Protein AF-A0A175VXG8-F1 (afdb_monomer_lite)

Foldseek 3Di:
DPQDWDWDWDADPVRAIAIETEQDGPVVDDCVVLVNDPFKDKDAPPWDWADDPDPPDRHTYTYQYPPNVVSIHIGHGHPVVVVVVVVCVVVPPPDDDDDDDPVPPPPPDDPDDD

Organism: NCBI:txid100816

Structure (mmCIF, N/CA/C/O backbone):
data_AF-A0A175VXG8-F1
#
_entry.id   AF-A0A175VXG8-F1
#
loop_
_atom_site.group_PDB
_atom_site.id
_atom_site.type_symbol
_atom_site.label_atom_id
_atom_site.label_alt_id
_atom_site.label_comp_id
_atom_site.label_asym_id
_atom_site.label_entity_id
_atom_site.label_seq_id
_atom_site.pdbx_PDB_ins_code
_atom_site.Cartn_x
_atom_site.Cartn_y
_atom_site.Cartn_z
_atom_site.occupancy
_atom_site.B_iso_or_equiv
_atom_site.auth_seq_id
_atom_site.auth_comp_id
_atom_site.auth_asym_id
_atom_site.auth_atom_id
_atom_site.pdbx_PDB_model_num
ATOM 1 N N . MET A 1 1 ? 21.759 1.498 -14.084 1.00 45.41 1 MET A N 1
ATOM 2 C CA . MET A 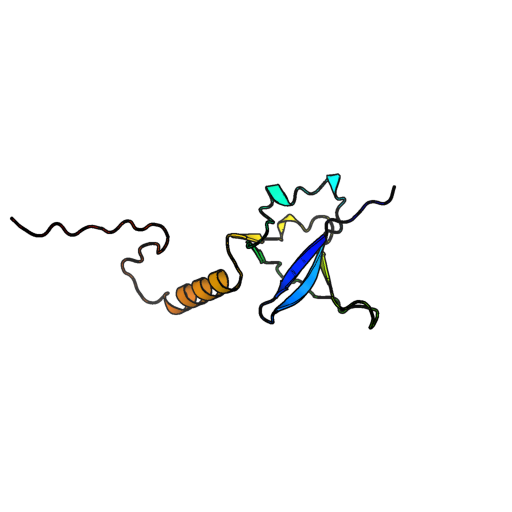1 1 ? 21.173 2.267 -12.966 1.00 45.41 1 MET A CA 1
ATOM 3 C C . MET A 1 1 ? 20.010 1.463 -12.407 1.00 45.41 1 MET A C 1
ATOM 5 O O . MET A 1 1 ? 19.095 1.154 -13.159 1.00 45.41 1 MET A O 1
ATOM 9 N N . THR A 1 2 ? 20.077 1.033 -11.148 1.00 45.28 2 THR A N 1
ATOM 10 C CA . THR A 1 2 ? 18.989 0.315 -10.465 1.00 45.28 2 THR A CA 1
ATOM 11 C C . THR A 1 2 ? 17.929 1.330 -10.054 1.00 45.28 2 THR A C 1
ATOM 13 O O . THR A 1 2 ? 18.031 1.964 -9.011 1.00 45.28 2 THR A O 1
ATOM 16 N N . LEU A 1 3 ? 16.940 1.532 -10.923 1.00 57.81 3 LEU A N 1
ATOM 17 C CA . LEU A 1 3 ? 15.799 2.396 -10.647 1.00 57.81 3 LEU A CA 1
ATOM 18 C C . LEU A 1 3 ? 14.942 1.722 -9.566 1.00 57.81 3 LEU A C 1
ATOM 20 O O . LEU A 1 3 ? 14.259 0.730 -9.834 1.00 57.81 3 LEU A O 1
ATOM 24 N N . THR A 1 4 ? 15.018 2.206 -8.329 1.00 76.62 4 THR A N 1
ATOM 25 C CA . THR A 1 4 ? 14.146 1.733 -7.255 1.00 76.62 4 THR A CA 1
ATOM 26 C C . THR A 1 4 ? 12.734 2.252 -7.507 1.00 76.62 4 THR A C 1
ATOM 28 O O . THR A 1 4 ? 12.519 3.415 -7.843 1.00 76.62 4 THR A O 1
ATOM 31 N N . LYS A 1 5 ? 11.749 1.363 -7.398 1.00 85.94 5 LYS A N 1
ATOM 32 C CA . LYS A 1 5 ? 10.335 1.726 -7.504 1.00 85.94 5 LYS A CA 1
ATOM 33 C C . LYS A 1 5 ? 9.852 2.232 -6.144 1.00 85.94 5 LYS A C 1
ATOM 35 O O . LYS A 1 5 ? 10.085 1.531 -5.152 1.00 85.94 5 LYS A O 1
ATOM 40 N N . PRO A 1 6 ? 9.177 3.392 -6.058 1.00 90.25 6 PRO A N 1
ATOM 41 C CA . PRO A 1 6 ? 8.571 3.852 -4.816 1.00 90.25 6 PRO A CA 1
ATOM 42 C C . PRO A 1 6 ? 7.654 2.779 -4.239 1.00 90.25 6 PRO A C 1
ATOM 44 O O . PRO A 1 6 ? 6.777 2.261 -4.933 1.00 90.25 6 PRO A O 1
ATOM 47 N N . THR A 1 7 ? 7.880 2.429 -2.975 1.00 91.50 7 THR A N 1
ATOM 48 C CA . THR A 1 7 ? 7.136 1.370 -2.292 1.00 91.50 7 THR A CA 1
ATOM 49 C C . THR A 1 7 ? 6.716 1.841 -0.906 1.00 91.50 7 THR A C 1
ATOM 51 O O . THR A 1 7 ? 7.546 2.300 -0.124 1.00 91.50 7 THR A O 1
ATOM 54 N N . LEU A 1 8 ? 5.429 1.705 -0.596 1.00 93.12 8 LEU A N 1
ATOM 55 C CA . LEU A 1 8 ? 4.861 1.945 0.728 1.00 93.12 8 LEU A CA 1
ATOM 56 C C . LEU A 1 8 ? 4.416 0.619 1.340 1.00 93.12 8 LEU A C 1
ATOM 58 O O . LEU A 1 8 ? 3.943 -0.263 0.631 1.00 93.12 8 LEU A O 1
ATOM 62 N N . ILE A 1 9 ? 4.530 0.485 2.658 1.00 93.62 9 ILE A N 1
ATOM 63 C CA . ILE A 1 9 ? 3.928 -0.635 3.384 1.00 93.62 9 ILE A CA 1
ATOM 64 C C . ILE A 1 9 ? 2.597 -0.162 3.955 1.00 93.62 9 ILE A C 1
ATOM 66 O O . ILE A 1 9 ? 2.548 0.797 4.727 1.00 93.62 9 ILE A O 1
ATOM 70 N N . CYS A 1 10 ? 1.523 -0.830 3.554 1.00 94.62 10 CYS A N 1
ATOM 71 C CA . CYS A 1 10 ? 0.154 -0.526 3.944 1.00 94.62 10 CYS A CA 1
ATOM 72 C C . CYS A 1 10 ? -0.438 -1.684 4.752 1.00 94.62 10 CYS A C 1
ATOM 74 O O . CYS A 1 10 ? 0.020 -2.823 4.651 1.00 94.62 10 CYS A O 1
ATOM 76 N N . SER A 1 11 ? -1.479 -1.392 5.526 1.00 94.31 11 SER A N 1
ATOM 77 C CA . SER A 1 11 ? -2.319 -2.388 6.192 1.00 94.31 11 SER A CA 1
ATOM 78 C C . SER A 1 11 ? -3.777 -2.198 5.784 1.00 94.31 11 SER A C 1
ATOM 80 O O . SER A 1 11 ? -4.242 -1.061 5.684 1.00 94.31 11 SER A O 1
ATOM 82 N N . ASP A 1 12 ? -4.490 -3.295 5.546 1.00 93.38 12 ASP A N 1
ATOM 83 C CA . ASP A 1 12 ? -5.928 -3.273 5.262 1.00 93.38 12 ASP A CA 1
ATOM 84 C C . ASP A 1 12 ? -6.786 -3.326 6.543 1.00 93.38 12 ASP A C 1
ATOM 86 O O . ASP A 1 12 ? -6.276 -3.323 7.666 1.00 93.38 12 ASP A O 1
ATOM 90 N N . ALA A 1 13 ? -8.112 -3.366 6.376 1.00 92.00 13 ALA A N 1
ATOM 91 C CA . ALA A 1 13 ? -9.069 -3.446 7.483 1.00 92.00 13 ALA A CA 1
ATOM 92 C C . ALA A 1 13 ? -8.956 -4.747 8.300 1.00 92.00 13 ALA A C 1
ATOM 94 O O . ALA A 1 13 ? -9.426 -4.799 9.432 1.00 92.00 13 ALA A O 1
ATOM 95 N N . SER A 1 14 ? -8.326 -5.789 7.751 1.00 91.44 14 SER A N 1
ATOM 96 C CA . SER A 1 14 ? -8.057 -7.061 8.428 1.00 91.44 14 SER A CA 1
ATOM 97 C C . SER A 1 14 ? -6.663 -7.095 9.066 1.00 91.44 14 SER A C 1
ATOM 99 O O . SER A 1 14 ? -6.177 -8.167 9.423 1.00 91.44 14 SER A O 1
ATOM 101 N N . SER A 1 15 ? -6.004 -5.934 9.189 1.00 90.31 15 SER A N 1
ATOM 102 C CA . SER A 1 15 ? -4.634 -5.787 9.698 1.00 90.31 15 SER A CA 1
ATOM 103 C C . SER A 1 15 ? -3.577 -6.557 8.895 1.00 90.31 15 SER A C 1
ATOM 105 O O . SER A 1 15 ? -2.453 -6.743 9.366 1.00 90.31 15 SER A O 1
ATOM 107 N N . GLN A 1 16 ? -3.887 -6.985 7.667 1.00 90.75 16 GLN A N 1
ATOM 108 C CA . GLN A 1 16 ? -2.901 -7.645 6.824 1.00 90.75 16 GLN A CA 1
ATOM 109 C C . GLN A 1 16 ? -2.021 -6.612 6.135 1.00 90.75 16 GLN A C 1
ATOM 111 O O . GLN A 1 16 ? -2.504 -5.644 5.545 1.00 90.75 16 GLN A O 1
ATOM 116 N N . THR A 1 17 ? -0.711 -6.846 6.177 1.00 93.25 17 THR A N 1
ATOM 117 C CA . THR A 1 17 ? 0.272 -5.952 5.563 1.00 93.25 17 THR A CA 1
ATOM 118 C C . THR A 1 17 ? 0.524 -6.305 4.100 1.00 93.25 17 THR A C 1
ATOM 120 O O . THR A 1 17 ? 0.548 -7.476 3.708 1.00 93.25 17 THR A O 1
ATOM 123 N N . PHE A 1 18 ? 0.707 -5.284 3.271 1.00 93.81 18 PHE A N 1
ATOM 124 C CA . PHE A 1 18 ? 1.021 -5.434 1.854 1.00 93.81 18 PHE A CA 1
ATOM 125 C C . PHE A 1 18 ? 1.851 -4.260 1.344 1.00 93.81 18 PHE A C 1
ATOM 127 O O . PHE A 1 18 ? 1.806 -3.160 1.897 1.00 93.81 18 PHE A O 1
ATOM 134 N N . ALA A 1 19 ? 2.601 -4.499 0.273 1.00 94.25 19 ALA A N 1
ATOM 135 C CA . ALA A 1 19 ? 3.360 -3.454 -0.395 1.00 94.25 19 ALA A CA 1
ATOM 136 C C . ALA A 1 19 ? 2.490 -2.738 -1.435 1.00 94.25 19 ALA A C 1
ATOM 138 O O . ALA A 1 19 ? 1.883 -3.379 -2.288 1.00 94.25 19 ALA A O 1
ATOM 139 N N . LEU A 1 20 ? 2.453 -1.413 -1.404 1.00 95.06 20 LEU A N 1
ATOM 140 C CA . LEU A 1 20 ? 1.940 -0.579 -2.482 1.00 95.06 20 LEU A CA 1
ATOM 141 C C . LEU A 1 20 ? 3.127 -0.102 -3.319 1.00 95.06 20 LEU A C 1
ATOM 143 O O . LEU A 1 20 ? 3.935 0.692 -2.844 1.00 95.06 20 LEU A O 1
ATOM 147 N N . VAL A 1 21 ? 3.239 -0.606 -4.544 1.00 94.00 21 VAL A N 1
ATOM 148 C CA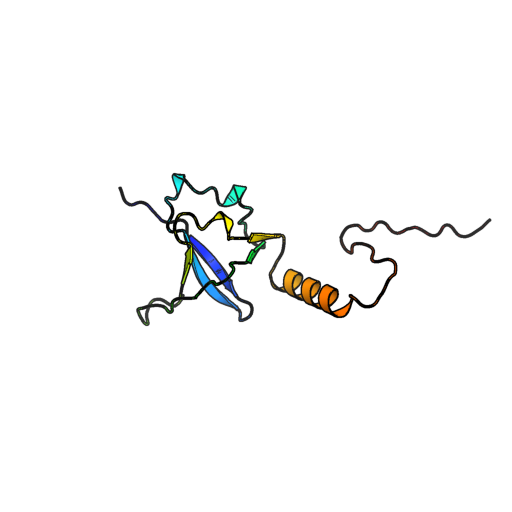 . VAL A 1 21 ? 4.390 -0.382 -5.427 1.00 94.00 21 VAL A CA 1
ATOM 149 C C . VAL A 1 21 ? 3.973 0.486 -6.605 1.00 94.00 21 VAL A C 1
ATOM 151 O O . VAL A 1 21 ? 3.068 0.117 -7.352 1.00 94.00 21 VAL A O 1
ATOM 154 N N . PHE A 1 22 ? 4.666 1.600 -6.819 1.00 94.06 22 PHE A N 1
ATOM 155 C CA . PHE A 1 22 ? 4.473 2.449 -7.991 1.00 94.06 22 PHE A CA 1
ATOM 156 C C . PHE A 1 22 ? 5.437 2.037 -9.102 1.00 94.06 22 PHE A C 1
ATOM 158 O O . PHE A 1 22 ? 6.650 2.017 -8.914 1.00 94.06 22 PHE A O 1
ATOM 165 N N . ASP A 1 23 ? 4.915 1.725 -10.287 1.00 90.94 23 ASP A N 1
ATOM 166 C CA . ASP A 1 23 ? 5.709 1.337 -11.464 1.00 90.94 23 ASP A CA 1
ATOM 167 C C . ASP A 1 23 ? 6.316 2.535 -12.208 1.00 90.94 23 ASP A C 1
ATOM 169 O O . ASP A 1 23 ? 6.578 2.478 -13.409 1.00 90.94 23 ASP A O 1
ATOM 173 N N . THR A 1 24 ? 6.525 3.622 -11.477 1.00 87.38 24 THR A N 1
ATOM 174 C CA . THR A 1 24 ? 7.050 4.893 -11.955 1.00 87.38 24 THR A CA 1
ATOM 175 C C . THR A 1 24 ? 8.387 5.153 -11.268 1.00 87.38 24 THR A C 1
ATOM 177 O O . THR A 1 24 ? 8.538 4.806 -10.095 1.00 87.38 24 THR A O 1
ATOM 180 N N . PRO A 1 25 ? 9.392 5.695 -11.980 1.00 82.56 25 PRO A N 1
ATOM 181 C CA . PRO A 1 25 ? 10.692 6.002 -11.392 1.00 82.56 25 PRO A CA 1
ATOM 182 C C . PRO A 1 25 ? 10.570 6.853 -10.128 1.00 82.56 25 PRO A C 1
ATOM 184 O O . PRO A 1 25 ? 9.781 7.800 -10.098 1.00 82.56 25 PRO A O 1
ATOM 187 N N . HIS A 1 26 ? 11.387 6.564 -9.114 1.00 78.88 26 HIS A N 1
ATOM 188 C CA . HIS A 1 26 ? 11.366 7.305 -7.851 1.00 78.88 26 HIS A CA 1
ATOM 189 C C . HIS A 1 26 ? 11.529 8.819 -8.024 1.00 78.88 26 HIS A C 1
ATOM 191 O O . HIS A 1 26 ? 10.814 9.587 -7.394 1.00 78.88 26 HIS A O 1
ATOM 197 N N . ASP A 1 27 ? 12.370 9.246 -8.963 1.00 81.44 27 ASP A N 1
ATOM 198 C CA . ASP A 1 27 ? 12.663 10.666 -9.200 1.00 81.44 27 ASP A CA 1
ATOM 199 C C . ASP A 1 27 ? 11.518 11.432 -9.883 1.00 81.44 27 ASP A C 1
ATOM 201 O O . ASP A 1 27 ? 11.581 12.648 -10.037 1.00 81.44 27 ASP A O 1
ATOM 205 N N . THR A 1 28 ? 10.467 10.729 -10.313 1.00 83.50 28 THR A N 1
ATOM 206 C CA . THR A 1 28 ? 9.306 11.326 -10.994 1.00 83.50 28 THR A CA 1
ATOM 207 C C . THR A 1 28 ? 8.053 11.378 -10.125 1.00 83.50 28 THR A C 1
ATOM 209 O O . THR A 1 28 ? 7.058 11.968 -10.542 1.00 83.50 28 THR A O 1
ATOM 212 N N . LEU A 1 29 ? 8.086 10.774 -8.932 1.00 86.94 29 LEU A N 1
ATOM 213 C CA . LEU A 1 29 ? 6.926 10.665 -8.056 1.00 86.94 29 LEU A CA 1
ATOM 214 C C . LEU A 1 29 ? 7.212 11.263 -6.677 1.00 86.94 29 LEU A C 1
ATOM 216 O O . LEU A 1 29 ? 7.908 10.666 -5.859 1.00 86.94 29 LEU A O 1
ATOM 220 N N . ASP A 1 30 ? 6.599 12.408 -6.390 1.00 89.06 30 ASP A N 1
ATOM 221 C CA . ASP A 1 30 ? 6.642 13.008 -5.058 1.00 89.06 30 ASP A CA 1
ATOM 222 C C . ASP A 1 30 ? 5.490 12.481 -4.189 1.00 89.06 30 ASP A C 1
ATOM 224 O O . ASP A 1 30 ? 4.368 12.997 -4.193 1.00 89.06 30 ASP A O 1
ATOM 228 N N . LEU A 1 31 ? 5.781 11.433 -3.414 1.00 90.31 31 LEU A N 1
ATOM 229 C CA . LEU A 1 31 ? 4.826 10.828 -2.482 1.00 90.31 31 LEU A CA 1
ATOM 230 C C . LEU A 1 31 ? 4.317 11.831 -1.431 1.00 90.31 31 LEU A C 1
ATOM 232 O O . LEU A 1 31 ? 3.160 11.753 -1.012 1.00 90.31 31 LEU A O 1
ATOM 236 N N . SER A 1 32 ? 5.157 12.783 -1.015 1.00 89.19 32 SER A N 1
ATOM 237 C CA . SER A 1 32 ? 4.787 13.773 -0.000 1.00 89.19 32 SER A CA 1
ATOM 238 C C . SER A 1 32 ? 3.815 14.799 -0.573 1.00 89.19 32 SER A C 1
ATOM 240 O O . SER A 1 32 ? 2.816 15.111 0.077 1.00 89.19 32 SER A O 1
ATOM 242 N N . ALA A 1 33 ? 4.050 15.260 -1.806 1.00 90.31 33 ALA A N 1
ATOM 243 C CA . ALA A 1 33 ? 3.129 16.142 -2.523 1.00 90.31 33 ALA A CA 1
ATOM 244 C C . ALA A 1 33 ? 1.772 15.475 -2.804 1.00 90.31 33 ALA A C 1
ATOM 246 O O . ALA A 1 33 ? 0.741 16.143 -2.770 1.00 90.31 33 ALA A O 1
ATOM 247 N N . MET A 1 34 ? 1.740 14.150 -2.993 1.00 91.12 34 MET A N 1
ATOM 248 C CA . MET A 1 34 ? 0.490 13.377 -3.074 1.00 91.12 34 MET A CA 1
ATOM 249 C C . MET A 1 34 ? -0.247 13.256 -1.728 1.00 91.12 34 MET A C 1
ATOM 251 O O . MET A 1 34 ? -1.361 12.736 -1.673 1.00 91.12 34 MET A O 1
ATOM 255 N N . GLY A 1 35 ? 0.365 13.691 -0.624 1.00 92.69 35 GLY A N 1
ATOM 256 C CA . GLY A 1 35 ? -0.180 13.563 0.726 1.00 92.69 35 GLY A CA 1
ATOM 257 C C . GLY A 1 35 ? 0.026 12.184 1.360 1.00 92.69 35 GLY A C 1
ATOM 258 O O . GLY A 1 35 ? -0.486 11.947 2.458 1.00 92.69 35 GLY A O 1
ATOM 259 N N . LEU A 1 36 ? 0.775 11.281 0.715 1.00 92.81 36 LEU A N 1
ATOM 260 C CA . LEU A 1 36 ? 1.058 9.938 1.223 1.00 92.81 36 LEU A CA 1
ATOM 261 C C . LEU A 1 36 ? 2.026 10.025 2.407 1.00 92.81 36 LEU A C 1
ATOM 263 O O . LEU A 1 36 ? 3.242 10.100 2.256 1.00 92.81 36 LEU A O 1
ATOM 267 N N . LYS A 1 37 ? 1.466 9.994 3.616 1.00 92.19 37 LYS A N 1
ATOM 268 C CA . LYS A 1 37 ? 2.207 10.048 4.881 1.00 92.19 37 LYS A CA 1
ATOM 269 C C . LYS A 1 37 ? 1.717 8.991 5.860 1.00 92.19 37 LYS A C 1
ATOM 271 O O . LYS A 1 37 ? 0.620 8.449 5.726 1.00 92.19 37 LYS A O 1
ATOM 276 N N . ARG A 1 38 ? 2.512 8.704 6.892 1.00 93.06 38 ARG A N 1
ATOM 277 C CA . ARG A 1 38 ? 2.083 7.795 7.966 1.00 93.06 38 ARG A CA 1
ATOM 278 C C . ARG A 1 38 ? 0.774 8.290 8.593 1.00 93.06 38 ARG A C 1
ATOM 280 O O . ARG A 1 38 ? 0.612 9.483 8.836 1.00 93.06 38 ARG A O 1
ATOM 287 N N . GLY A 1 39 ? -0.148 7.361 8.844 1.00 93.50 39 GLY A N 1
ATOM 288 C CA . GLY A 1 39 ? -1.457 7.657 9.430 1.00 93.50 39 GLY A CA 1
ATOM 289 C C . GLY A 1 39 ? -2.505 8.206 8.455 1.00 93.50 39 GLY A C 1
ATOM 290 O O . GLY A 1 39 ? -3.573 8.601 8.913 1.00 93.50 39 GLY A O 1
ATOM 291 N N . CYS A 1 40 ? -2.233 8.250 7.145 1.00 95.69 40 CYS A N 1
ATOM 292 C CA . CYS A 1 40 ? -3.269 8.473 6.133 1.00 95.69 40 CYS A CA 1
ATOM 293 C C . CYS A 1 40 ? -3.910 7.156 5.675 1.00 95.69 40 CYS A C 1
ATOM 295 O O . CYS A 1 40 ? -3.368 6.071 5.896 1.00 95.69 40 CYS A O 1
ATOM 297 N N . THR A 1 41 ? -5.055 7.269 5.006 1.00 96.75 41 THR A N 1
ATOM 298 C CA . THR A 1 41 ? -5.724 6.158 4.332 1.00 96.75 41 THR A CA 1
ATOM 299 C C . THR A 1 41 ? -5.623 6.359 2.829 1.00 96.75 41 THR A C 1
ATOM 301 O O . THR A 1 41 ? -5.967 7.424 2.319 1.00 96.75 41 THR A O 1
ATOM 304 N N . VAL A 1 42 ? -5.173 5.330 2.116 1.00 96.00 42 VAL A N 1
ATOM 305 C CA . VAL A 1 42 ? -5.059 5.352 0.655 1.00 96.00 42 VAL A CA 1
ATOM 306 C C . VAL A 1 42 ? -6.230 4.586 0.051 1.00 96.00 42 VAL A C 1
ATOM 308 O O . VAL A 1 42 ? -6.508 3.456 0.449 1.00 96.00 42 VAL A O 1
ATOM 311 N N . VAL A 1 43 ? -6.911 5.194 -0.917 1.00 95.62 43 VAL A N 1
ATOM 312 C CA . VAL A 1 43 ? -8.005 4.580 -1.671 1.00 95.62 43 VAL A CA 1
ATOM 313 C C . VAL A 1 43 ? -7.551 4.396 -3.110 1.00 95.62 43 VAL A C 1
ATOM 315 O O . VAL A 1 43 ? -7.204 5.361 -3.790 1.00 95.62 43 VAL A O 1
ATOM 318 N N . ILE A 1 44 ? -7.564 3.146 -3.568 1.00 94.56 44 ILE A N 1
ATOM 319 C CA . ILE A 1 44 ? -7.125 2.761 -4.910 1.00 94.56 44 ILE A CA 1
ATOM 320 C C . ILE A 1 44 ? -8.291 2.029 -5.582 1.00 94.56 44 ILE A C 1
ATOM 322 O O . ILE A 1 44 ? -8.519 0.846 -5.301 1.00 94.56 44 ILE A O 1
ATOM 326 N N . PRO A 1 45 ? -9.068 2.714 -6.435 1.00 92.81 45 PRO A N 1
ATOM 327 C CA . PRO A 1 45 ? -10.152 2.084 -7.173 1.00 92.81 45 PRO A CA 1
ATOM 328 C C . PRO A 1 45 ? -9.640 0.893 -7.990 1.00 92.81 45 PRO A C 1
ATOM 330 O O . PRO A 1 45 ? -8.586 0.965 -8.615 1.00 92.81 45 PRO A O 1
ATOM 333 N N . HIS A 1 46 ? -10.396 -0.206 -7.990 1.00 92.31 46 HIS A N 1
ATOM 334 C CA . HIS A 1 46 ? -10.100 -1.410 -8.781 1.00 92.31 46 HIS A CA 1
ATOM 335 C C . HIS A 1 46 ? -8.740 -2.074 -8.496 1.00 92.31 46 HIS A C 1
ATOM 337 O O . HIS A 1 46 ? -8.266 -2.877 -9.303 1.00 92.31 46 HIS A O 1
ATOM 343 N N . ALA A 1 47 ? -8.122 -1.784 -7.348 1.00 91.94 47 ALA A N 1
ATOM 344 C CA . ALA A 1 47 ? -6.899 -2.454 -6.936 1.00 91.94 47 ALA A CA 1
ATOM 345 C C . ALA A 1 47 ? -7.101 -3.970 -6.821 1.00 91.94 47 ALA A C 1
ATOM 347 O O . ALA A 1 47 ? -8.092 -4.450 -6.266 1.00 91.94 47 ALA A O 1
ATOM 348 N N . ARG A 1 48 ? -6.112 -4.726 -7.300 1.00 92.38 48 ARG A N 1
ATOM 349 C CA . ARG A 1 48 ? -5.988 -6.161 -7.046 1.00 92.38 48 ARG A CA 1
ATOM 350 C C . ARG A 1 48 ? -4.701 -6.414 -6.283 1.00 92.38 48 ARG A C 1
ATOM 352 O O . ARG A 1 48 ? -3.643 -5.920 -6.669 1.00 92.38 48 ARG A O 1
ATOM 359 N N . ARG A 1 49 ? -4.815 -7.178 -5.200 1.00 92.00 49 ARG A N 1
ATOM 360 C CA . ARG A 1 49 ? -3.671 -7.644 -4.421 1.00 92.00 49 ARG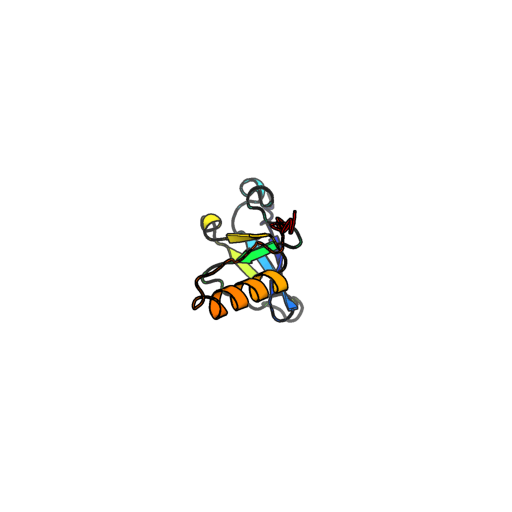 A CA 1
ATOM 361 C C . ARG A 1 49 ? -3.143 -8.923 -5.059 1.00 92.00 49 ARG A C 1
ATOM 363 O O . ARG A 1 49 ? -3.878 -9.901 -5.168 1.00 92.00 49 ARG A O 1
ATOM 370 N N . THR A 1 50 ? -1.886 -8.896 -5.476 1.00 93.31 50 THR A N 1
ATOM 371 C CA . THR A 1 50 ? -1.154 -10.079 -5.921 1.00 93.31 50 THR A CA 1
ATOM 372 C C . THR A 1 50 ? -0.634 -10.809 -4.682 1.00 93.31 50 THR A C 1
ATOM 374 O O . THR A 1 50 ? -0.015 -10.159 -3.826 1.00 93.31 50 THR A O 1
ATOM 377 N N . PRO A 1 51 ? -0.904 -12.118 -4.528 1.00 88.62 51 PRO A N 1
ATOM 378 C CA . PRO A 1 51 ? -0.315 -12.902 -3.450 1.00 88.62 51 PRO A CA 1
ATOM 379 C C . PRO A 1 51 ? 1.213 -12.965 -3.614 1.00 88.62 51 PRO A C 1
ATOM 381 O O . PRO A 1 51 ? 1.722 -12.743 -4.712 1.00 88.62 51 PRO A O 1
ATOM 384 N N . PRO A 1 52 ? 1.968 -13.220 -2.538 1.00 86.62 52 PRO A N 1
ATOM 385 C CA . PRO A 1 52 ? 3.401 -13.444 -2.666 1.00 86.62 52 PRO A CA 1
ATOM 386 C C . PRO A 1 52 ? 3.687 -14.711 -3.486 1.00 86.62 52 PRO A C 1
ATOM 388 O O . PRO A 1 52 ? 3.007 -15.719 -3.310 1.00 86.62 52 PRO A O 1
ATOM 391 N N . ASP A 1 53 ? 4.701 -14.657 -4.354 1.00 77.31 53 ASP A N 1
ATOM 392 C CA . ASP A 1 53 ? 5.093 -15.794 -5.206 1.00 77.31 53 ASP A CA 1
ATOM 393 C C . ASP A 1 53 ? 5.749 -16.942 -4.415 1.00 77.31 53 ASP A C 1
ATOM 395 O O . ASP A 1 53 ? 5.638 -18.102 -4.797 1.00 77.31 53 ASP A O 1
ATOM 399 N N . ASP A 1 54 ? 6.422 -16.617 -3.305 1.00 76.06 54 ASP A N 1
ATOM 400 C CA . ASP A 1 54 ? 7.199 -17.554 -2.488 1.00 76.06 54 ASP A CA 1
ATOM 401 C C . ASP A 1 54 ? 6.655 -17.601 -1.054 1.00 76.06 54 ASP A C 1
ATOM 403 O O . ASP A 1 54 ? 6.375 -16.548 -0.474 1.00 76.06 54 ASP A O 1
ATOM 407 N N . GLU A 1 55 ? 6.643 -18.781 -0.419 1.00 66.31 55 GLU A N 1
ATOM 408 C CA . GLU A 1 55 ? 6.277 -18.937 1.005 1.00 66.31 55 GLU A CA 1
ATOM 409 C C . GLU A 1 55 ? 7.132 -18.066 1.955 1.00 66.31 55 GLU A C 1
ATOM 411 O O . GLU A 1 55 ? 6.707 -17.726 3.060 1.00 66.31 55 GLU A O 1
ATOM 416 N N . GLY A 1 56 ? 8.328 -17.643 1.525 1.00 66.31 56 GLY A N 1
ATOM 417 C CA . GLY A 1 56 ? 9.209 -16.759 2.296 1.00 66.31 56 GLY A CA 1
ATOM 418 C C . GLY A 1 56 ? 8.821 -15.274 2.274 1.00 66.31 56 GLY A C 1
ATOM 419 O O . GLY A 1 56 ? 9.182 -14.529 3.190 1.00 66.31 56 GLY A O 1
ATOM 420 N N . LYS A 1 57 ? 8.078 -14.809 1.261 1.00 66.88 57 LYS A N 1
ATOM 421 C CA . LYS A 1 57 ? 7.630 -13.411 1.170 1.00 66.88 57 LYS A CA 1
ATOM 422 C C . LYS A 1 57 ? 6.267 -13.303 1.838 1.00 66.88 57 LYS A C 1
ATOM 424 O O . LYS A 1 57 ? 5.251 -13.681 1.284 1.00 66.88 57 LYS A O 1
ATOM 429 N N . LYS A 1 58 ? 6.220 -12.755 3.051 1.00 68.94 58 LYS A N 1
ATOM 430 C CA . LYS A 1 58 ? 4.975 -12.728 3.847 1.00 68.94 58 LYS A CA 1
ATOM 431 C C . LYS A 1 58 ? 3.915 -11.751 3.334 1.00 68.94 58 LYS A C 1
ATOM 433 O O . LYS A 1 58 ? 2.772 -11.798 3.775 1.00 68.94 58 LYS A O 1
ATOM 438 N N . GLN A 1 59 ? 4.295 -10.827 2.458 1.00 81.44 59 GLN A N 1
ATOM 439 C CA . GLN A 1 59 ? 3.454 -9.706 2.064 1.00 81.44 59 GLN A CA 1
ATOM 440 C C . GLN A 1 59 ? 3.205 -9.753 0.560 1.00 81.44 59 GLN A C 1
ATOM 442 O O . GLN A 1 59 ? 4.135 -9.638 -0.235 1.00 81.44 59 GLN A O 1
ATOM 447 N N . GLY A 1 60 ? 1.935 -9.893 0.179 1.00 91.50 60 GLY A N 1
ATOM 448 C CA . GLY A 1 60 ? 1.499 -9.600 -1.184 1.00 91.50 60 GLY A CA 1
ATOM 449 C C . GLY A 1 60 ? 1.659 -8.114 -1.515 1.00 91.50 60 GLY A C 1
ATOM 450 O O . GLY A 1 60 ? 1.988 -7.296 -0.649 1.00 91.50 60 GLY A O 1
ATOM 451 N N . PHE A 1 61 ? 1.378 -7.743 -2.759 1.00 93.62 61 PHE A N 1
ATOM 452 C CA . PHE A 1 61 ? 1.528 -6.363 -3.215 1.00 93.62 61 PHE A CA 1
ATOM 453 C C . PHE A 1 61 ? 0.352 -5.888 -4.063 1.00 93.62 61 PHE A C 1
ATOM 455 O O . PHE A 1 61 ? -0.370 -6.671 -4.674 1.00 93.62 61 PHE A O 1
ATOM 462 N N . VAL A 1 62 ? 0.173 -4.575 -4.107 1.00 95.38 62 VAL A N 1
ATOM 463 C CA . VAL A 1 62 ? -0.691 -3.860 -5.040 1.00 95.38 62 VAL A CA 1
ATOM 464 C C . VAL A 1 62 ? 0.220 -2.999 -5.900 1.00 95.38 62 VAL A C 1
ATOM 466 O O . VAL A 1 62 ? 1.023 -2.226 -5.380 1.00 95.38 62 VAL A O 1
ATOM 469 N N . LYS A 1 63 ? 0.115 -3.143 -7.220 1.00 94.75 63 LYS A N 1
ATOM 470 C CA . LYS A 1 63 ? 0.932 -2.394 -8.174 1.00 94.75 63 LYS A CA 1
ATOM 471 C C . LYS A 1 63 ? 0.115 -1.266 -8.799 1.00 94.75 63 LYS A C 1
ATOM 473 O O . LYS A 1 63 ? -0.923 -1.524 -9.404 1.00 94.75 63 LYS A O 1
ATOM 478 N N . ILE A 1 64 ? 0.614 -0.039 -8.705 1.00 94.94 64 ILE A N 1
ATOM 479 C CA . ILE A 1 64 ? 0.116 1.113 -9.459 1.00 94.94 64 ILE A CA 1
ATOM 480 C C . ILE A 1 64 ? 0.922 1.190 -10.748 1.00 94.94 64 ILE A C 1
ATOM 482 O O . ILE A 1 64 ? 2.139 1.366 -10.716 1.00 94.94 64 ILE A O 1
ATOM 486 N N . ALA A 1 65 ? 0.261 0.992 -11.885 1.00 92.44 65 ALA A N 1
ATOM 487 C CA . ALA A 1 65 ? 0.914 1.100 -13.182 1.00 92.44 65 ALA A CA 1
ATOM 488 C C . ALA A 1 65 ? 1.350 2.548 -13.455 1.00 92.44 65 ALA A C 1
ATOM 490 O O . ALA A 1 65 ? 0.725 3.492 -12.975 1.00 92.44 65 ALA A O 1
ATOM 491 N N . LYS A 1 66 ? 2.390 2.714 -14.275 1.00 91.19 66 LYS A N 1
ATOM 492 C CA . LYS A 1 66 ? 2.838 4.032 -14.725 1.00 91.19 66 LYS A CA 1
ATOM 493 C C . LYS A 1 66 ? 1.684 4.804 -15.375 1.00 91.19 66 LYS A C 1
ATOM 495 O O . LYS A 1 66 ? 1.024 4.272 -16.268 1.00 91.19 66 LYS A O 1
ATOM 500 N N . GLY A 1 67 ? 1.457 6.042 -14.942 1.00 90.12 67 GLY A N 1
ATOM 501 C CA . GLY A 1 67 ? 0.378 6.910 -15.429 1.00 90.12 67 GLY A CA 1
ATOM 502 C C . GLY A 1 67 ? -0.966 6.729 -14.710 1.00 90.12 67 GLY A C 1
ATOM 503 O O . GLY A 1 67 ? -1.933 7.400 -15.062 1.00 90.12 67 GLY A O 1
ATOM 504 N N . ARG A 1 68 ? -1.056 5.826 -13.723 1.00 92.06 68 ARG A N 1
ATOM 505 C CA . ARG A 1 68 ? -2.254 5.596 -12.888 1.00 92.06 68 ARG A CA 1
ATOM 506 C C . ARG A 1 68 ? -2.148 6.226 -11.500 1.00 92.06 68 ARG A C 1
ATOM 508 O O . ARG A 1 68 ? -2.997 5.994 -10.648 1.00 92.06 68 ARG A O 1
ATOM 515 N N . GLU A 1 69 ? -1.118 7.020 -11.247 1.00 91.44 69 GLU A N 1
ATOM 516 C CA . GLU A 1 69 ? -0.869 7.640 -9.943 1.00 91.44 69 GLU A CA 1
ATOM 517 C C . GLU A 1 69 ? -1.979 8.625 -9.568 1.00 91.44 69 GLU A C 1
ATOM 519 O O . GLU A 1 69 ? -2.335 8.723 -8.399 1.00 91.44 69 GLU A O 1
ATOM 524 N N . ALA A 1 70 ? -2.584 9.282 -10.563 1.00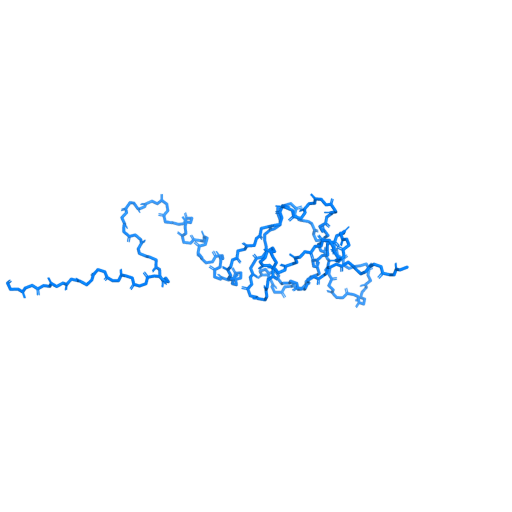 91.38 70 ALA A N 1
ATOM 525 C CA . ALA A 1 70 ? -3.721 10.185 -10.383 1.00 91.38 70 ALA A CA 1
ATOM 526 C C . ALA A 1 70 ? -5.005 9.481 -9.897 1.00 91.38 70 ALA A C 1
ATOM 528 O O . ALA A 1 70 ? -5.882 10.134 -9.332 1.00 91.38 70 ALA A O 1
ATOM 529 N N . ASP A 1 71 ? -5.118 8.159 -10.078 1.00 92.69 71 ASP A N 1
ATOM 530 C CA . ASP A 1 71 ? -6.260 7.380 -9.580 1.00 92.69 71 ASP A CA 1
ATOM 531 C C . ASP A 1 71 ? -6.149 7.114 -8.064 1.00 92.69 71 ASP A C 1
ATOM 533 O O . ASP A 1 71 ? -7.138 6.759 -7.414 1.00 92.69 71 ASP A O 1
ATOM 537 N N . VAL A 1 72 ? -4.955 7.292 -7.482 1.00 95.00 72 VAL A N 1
ATOM 538 C CA . VAL A 1 72 ? -4.692 7.094 -6.055 1.00 95.00 72 VAL A CA 1
ATOM 539 C C . VAL A 1 72 ? -5.204 8.294 -5.271 1.00 95.00 72 VAL A C 1
ATOM 541 O O . VAL A 1 72 ? -4.719 9.414 -5.415 1.00 95.00 72 VAL A O 1
ATOM 544 N N . ARG A 1 73 ? -6.170 8.054 -4.384 1.00 95.50 73 ARG A N 1
ATOM 545 C CA . ARG A 1 73 ? -6.722 9.091 -3.508 1.00 95.50 73 ARG A CA 1
ATOM 546 C C . ARG A 1 73 ? -6.184 8.930 -2.101 1.00 95.50 73 ARG A C 1
ATOM 548 O O . ARG A 1 73 ? -6.104 7.816 -1.585 1.00 95.50 73 ARG A O 1
ATOM 555 N N . VAL A 1 74 ? -5.883 10.051 -1.459 1.00 96.19 74 VAL A N 1
ATOM 556 C CA . VAL A 1 74 ? -5.424 10.075 -0.072 1.00 96.19 74 VAL A CA 1
ATOM 557 C C . VAL A 1 74 ? -6.466 10.755 0.797 1.00 96.19 74 VAL A C 1
ATOM 559 O O . VAL A 1 74 ? -6.866 11.888 0.542 1.00 96.19 74 VAL A O 1
ATOM 562 N N . ILE A 1 75 ? -6.897 10.054 1.841 1.00 95.38 75 ILE A N 1
ATOM 563 C CA . ILE A 1 75 ? -7.773 10.586 2.876 1.00 95.38 75 ILE A CA 1
ATOM 564 C C . ILE A 1 75 ? -6.918 10.830 4.123 1.00 95.38 75 ILE A C 1
ATOM 566 O O . ILE A 1 75 ? -6.307 9.889 4.645 1.00 95.38 75 ILE A O 1
ATOM 570 N N . PRO A 1 76 ? -6.847 12.074 4.624 1.00 93.50 76 PRO A N 1
ATOM 571 C CA . PRO A 1 76 ? -6.195 12.356 5.892 1.00 93.50 76 PRO A CA 1
ATOM 572 C C . PRO A 1 76 ? -6.882 11.601 7.039 1.00 93.50 76 PRO A C 1
ATOM 574 O O . PRO A 1 76 ? -8.078 11.761 7.265 1.00 93.50 76 PRO A O 1
ATOM 577 N N . GLY A 1 77 ? -6.113 10.802 7.781 1.00 93.88 77 GLY A N 1
ATOM 578 C CA . GLY A 1 77 ? -6.595 10.043 8.936 1.00 93.88 77 GLY A CA 1
ATOM 579 C C . GLY A 1 77 ? -6.504 8.525 8.770 1.00 93.88 77 GLY A C 1
ATOM 580 O O . GLY A 1 77 ? -6.412 7.994 7.662 1.00 93.88 77 GLY A O 1
ATOM 581 N N . ALA A 1 78 ? -6.511 7.833 9.910 1.00 94.56 78 ALA A N 1
ATOM 582 C CA . ALA A 1 78 ? -6.404 6.380 9.980 1.00 94.56 78 ALA A CA 1
ATOM 583 C C . ALA A 1 78 ? -7.671 5.685 9.456 1.00 94.56 78 ALA A C 1
ATOM 585 O O . ALA A 1 78 ? -8.779 6.205 9.620 1.00 94.56 78 ALA A O 1
ATOM 586 N N . LEU A 1 79 ? -7.504 4.483 8.892 1.00 94.94 79 LEU A N 1
ATOM 587 C CA . LEU A 1 79 ? -8.571 3.712 8.242 1.00 94.94 79 LEU A CA 1
ATOM 588 C C . LEU A 1 79 ? -9.796 3.520 9.147 1.00 94.94 79 LEU A C 1
ATOM 590 O O . LEU A 1 79 ? -10.928 3.671 8.694 1.00 94.94 79 LEU A O 1
ATOM 594 N N . GLU A 1 80 ? -9.579 3.255 10.434 1.00 93.56 80 GLU A N 1
ATOM 595 C CA . GLU A 1 80 ? -10.643 3.094 11.433 1.00 93.56 80 GLU A CA 1
ATOM 596 C C . GLU A 1 80 ? -11.516 4.350 11.566 1.00 93.56 80 GLU A C 1
ATOM 598 O O . GLU A 1 80 ? -12.742 4.266 11.563 1.00 93.56 80 GLU A O 1
ATOM 603 N N . ARG A 1 81 ? -10.909 5.545 11.611 1.00 93.56 81 ARG A N 1
ATOM 604 C CA . ARG A 1 81 ? -11.668 6.805 11.675 1.00 93.56 81 ARG A CA 1
ATOM 605 C C . ARG A 1 81 ? -12.384 7.102 10.365 1.00 93.56 81 ARG A C 1
ATOM 607 O O . ARG A 1 81 ? -13.532 7.535 10.389 1.00 93.56 81 ARG A O 1
ATOM 614 N N . VAL A 1 82 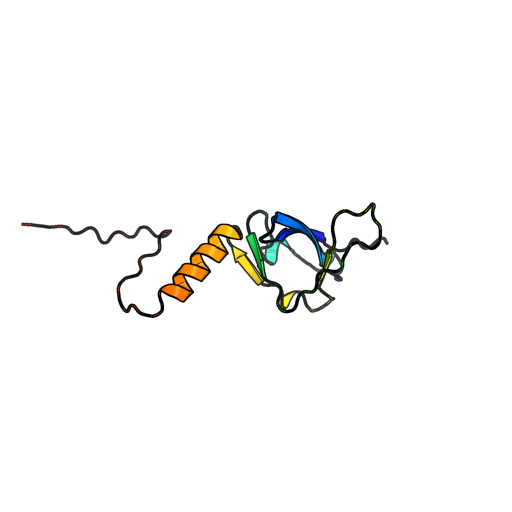? -11.725 6.860 9.232 1.00 93.00 82 VAL A N 1
ATOM 615 C CA . VAL A 1 82 ? -12.311 7.085 7.901 1.00 93.00 82 VAL A CA 1
ATOM 616 C C . VAL A 1 82 ? -13.535 6.192 7.690 1.00 93.00 82 VAL A C 1
ATOM 618 O O . VAL A 1 82 ? -14.578 6.666 7.245 1.00 93.00 82 VAL A O 1
ATOM 621 N N . THR A 1 83 ? -13.438 4.914 8.056 1.00 92.38 83 THR A N 1
ATOM 622 C CA . THR A 1 83 ? -14.547 3.954 7.942 1.00 92.38 83 THR A CA 1
ATOM 623 C C . THR A 1 83 ? -15.681 4.261 8.918 1.00 92.38 83 THR A C 1
ATOM 625 O O . THR A 1 83 ? -16.845 4.206 8.520 1.00 92.38 83 THR A O 1
ATOM 628 N N . LEU A 1 84 ? -15.370 4.672 10.151 1.00 92.25 84 LEU A N 1
ATOM 629 C CA . LEU A 1 84 ? -16.366 5.121 11.128 1.00 92.25 84 LEU A CA 1
ATOM 630 C C . LEU A 1 84 ? -17.149 6.347 10.634 1.00 92.25 84 LEU A C 1
ATOM 632 O O . LEU A 1 84 ? -18.379 6.357 10.696 1.00 92.25 84 LEU A O 1
ATOM 636 N N . LEU A 1 85 ? -16.465 7.364 10.097 1.00 92.06 85 LEU A N 1
ATOM 637 C CA . LEU A 1 85 ? -17.117 8.542 9.513 1.00 92.06 85 LEU A CA 1
ATOM 638 C C . LEU A 1 85 ? -17.959 8.174 8.284 1.00 92.06 85 LEU A C 1
ATOM 640 O O . LEU A 1 85 ? -19.086 8.649 8.150 1.00 92.06 85 LEU A O 1
ATOM 644 N N . ALA A 1 86 ? -17.461 7.284 7.421 1.00 89.56 86 ALA A N 1
ATOM 645 C CA . ALA A 1 86 ? -18.213 6.797 6.266 1.00 89.56 86 ALA A CA 1
ATOM 646 C C . ALA A 1 86 ? -19.507 6.071 6.680 1.00 89.56 86 ALA A C 1
ATOM 648 O O . ALA A 1 86 ? -20.553 6.275 6.060 1.00 89.56 86 ALA A O 1
ATOM 649 N N . ALA A 1 87 ? -19.467 5.271 7.751 1.00 90.62 87 ALA A N 1
ATOM 650 C CA . ALA A 1 87 ? -20.648 4.606 8.299 1.00 90.62 87 ALA A CA 1
ATOM 651 C C . ALA A 1 87 ? -21.682 5.613 8.834 1.00 90.62 87 ALA A C 1
ATOM 653 O O . ALA A 1 87 ? -22.870 5.481 8.537 1.00 90.62 87 ALA A O 1
ATOM 654 N N . ARG A 1 88 ? -21.237 6.655 9.553 1.00 90.06 88 ARG A N 1
ATOM 655 C CA . ARG A 1 88 ? -22.111 7.739 10.042 1.00 90.06 88 ARG A CA 1
ATOM 656 C C . ARG A 1 88 ? -22.778 8.499 8.896 1.00 90.06 88 ARG A C 1
ATOM 658 O O . ARG A 1 88 ? -23.986 8.701 8.929 1.00 90.06 88 ARG A O 1
ATOM 665 N N . LEU A 1 89 ? -22.021 8.861 7.860 1.00 87.88 89 LEU A N 1
ATOM 666 C CA . LEU A 1 89 ? -22.556 9.563 6.686 1.00 87.88 89 LEU A CA 1
ATOM 667 C C . LEU A 1 89 ? -23.584 8.719 5.921 1.00 87.88 89 LEU A C 1
ATOM 669 O O . LEU A 1 89 ? -24.582 9.256 5.445 1.00 87.88 89 LEU A O 1
ATOM 673 N N . LYS A 1 90 ? -23.374 7.399 5.836 1.00 83.56 90 LYS A N 1
ATOM 674 C CA . LYS A 1 90 ? -24.321 6.474 5.196 1.00 83.56 90 LYS A CA 1
ATOM 675 C C . LYS A 1 90 ? -25.596 6.272 6.022 1.00 83.56 90 LYS A C 1
ATOM 677 O O . LYS A 1 90 ? -26.666 6.127 5.443 1.00 83.56 90 LYS A O 1
ATOM 682 N N . GLY A 1 91 ? -25.489 6.266 7.352 1.00 70.25 91 GLY A N 1
ATOM 683 C CA . GLY A 1 91 ? -26.639 6.160 8.259 1.00 70.25 91 GLY A CA 1
ATOM 684 C C . GLY A 1 91 ? -27.399 7.475 8.475 1.00 70.25 91 GLY A C 1
ATOM 685 O O . GLY A 1 91 ? -28.561 7.442 8.862 1.00 70.25 91 GLY A O 1
ATOM 686 N N . GLY A 1 92 ? -26.760 8.623 8.223 1.00 58.81 92 GLY A N 1
ATOM 687 C CA . GLY A 1 92 ? -27.273 9.959 8.545 1.00 58.81 92 GLY A CA 1
ATOM 688 C C . GLY A 1 92 ? -27.936 10.725 7.397 1.00 58.81 92 GLY A C 1
ATOM 689 O O . GLY A 1 92 ? -28.364 11.856 7.603 1.00 58.81 92 GLY A O 1
ATOM 690 N N . GLN A 1 93 ? -28.074 10.144 6.201 1.00 51.22 93 GLN A N 1
ATOM 691 C CA . GLN A 1 93 ? -28.708 10.801 5.042 1.00 51.22 93 GLN A CA 1
ATOM 692 C C . GLN A 1 93 ? -30.253 10.887 5.117 1.00 51.22 93 GLN A C 1
ATOM 694 O O . GLN A 1 93 ? -30.922 11.014 4.097 1.00 51.22 93 GLN A O 1
ATOM 699 N N . ALA A 1 94 ? -30.816 10.858 6.330 1.00 45.34 94 ALA A N 1
ATOM 700 C CA . ALA A 1 94 ? -32.248 10.988 6.615 1.00 45.34 94 ALA A CA 1
ATOM 701 C C . ALA A 1 94 ? -32.563 12.040 7.705 1.00 45.34 94 ALA A C 1
ATOM 703 O O . ALA A 1 94 ? -33.599 11.954 8.359 1.00 45.34 94 ALA A O 1
ATOM 704 N N . GLY A 1 95 ? -31.687 13.028 7.922 1.00 43.50 95 GLY A N 1
ATOM 705 C CA . GLY A 1 95 ? -31.928 14.100 8.891 1.00 43.50 95 GLY A CA 1
ATOM 706 C C . GLY A 1 95 ? -31.376 15.447 8.441 1.00 43.50 95 GLY A C 1
ATOM 707 O O . GLY A 1 95 ? -30.210 15.755 8.671 1.00 43.50 95 GLY A O 1
ATOM 708 N N . GLU A 1 96 ? -32.232 16.265 7.830 1.00 39.75 96 GLU A N 1
ATOM 709 C CA . GLU A 1 96 ? -32.087 17.722 7.833 1.00 39.75 96 GLU A CA 1
ATOM 710 C C . GLU A 1 96 ? -31.904 18.205 9.281 1.00 39.75 96 GLU A C 1
ATOM 712 O O . GLU A 1 96 ? -32.790 18.025 10.112 1.00 39.75 96 GLU A O 1
ATOM 717 N N . GLY A 1 97 ? -30.761 18.816 9.605 1.00 45.78 97 GLY A N 1
ATOM 718 C CA . GLY A 1 97 ? -30.614 19.563 10.857 1.00 45.78 97 GLY A CA 1
ATOM 719 C C . GLY A 1 97 ? -29.249 19.451 11.531 1.00 45.78 97 GLY A C 1
ATOM 720 O O . GLY A 1 97 ? -28.938 18.455 12.170 1.00 45.78 97 GLY A O 1
ATOM 721 N N . LYS A 1 98 ? -28.472 20.539 11.457 1.00 42.78 98 LYS A N 1
ATOM 722 C CA . LYS A 1 98 ? -27.403 20.920 12.404 1.00 42.78 98 LYS A CA 1
ATOM 723 C C . LYS A 1 98 ? -26.358 19.837 12.747 1.00 42.78 98 LYS A C 1
ATOM 725 O O . LYS A 1 98 ? -26.254 19.392 13.884 1.00 42.78 98 LYS A O 1
ATOM 730 N N . GLY A 1 99 ? -25.508 19.478 11.786 1.00 44.19 99 GLY A N 1
ATOM 731 C CA . GLY A 1 99 ? -24.299 18.684 12.040 1.00 44.19 99 GLY A CA 1
ATOM 732 C C . GLY A 1 99 ? -23.060 19.565 12.213 1.00 44.19 99 GLY A C 1
ATOM 733 O O . GLY A 1 99 ? -22.394 19.873 11.229 1.00 44.19 99 GLY A O 1
ATOM 734 N N . GLY A 1 100 ? -22.755 19.977 13.447 1.00 46.97 100 GLY A N 1
ATOM 735 C CA . GLY A 1 100 ? -21.480 20.616 13.790 1.00 46.97 100 GLY A CA 1
ATOM 736 C C . GLY A 1 100 ? -20.303 19.647 13.609 1.00 46.97 100 GLY A C 1
ATOM 737 O O . GLY A 1 100 ? -20.406 18.462 13.917 1.00 46.97 100 GLY A O 1
ATOM 738 N N . CYS A 1 101 ? -19.183 20.139 13.081 1.00 47.09 101 CYS A N 1
ATOM 739 C CA . CYS A 1 101 ? -17.963 19.356 12.888 1.00 4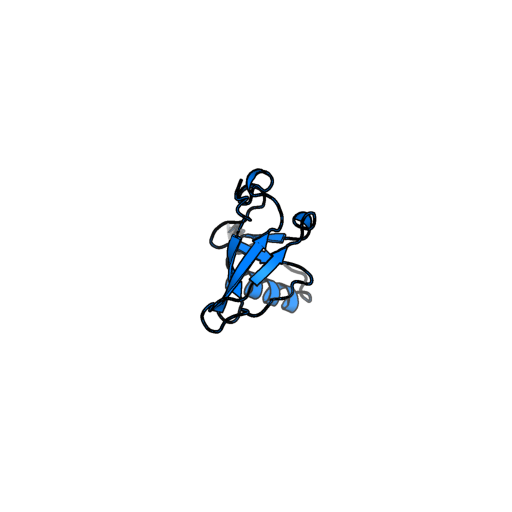7.09 101 CYS A CA 1
ATOM 740 C C . CYS A 1 101 ? -17.350 18.977 14.249 1.00 47.09 101 CYS A C 1
ATOM 742 O O . CYS A 1 101 ? -16.936 19.855 14.997 1.00 47.09 101 CYS A O 1
ATOM 744 N N . GLU A 1 102 ? -17.194 17.681 14.544 1.00 56.69 102 GLU A N 1
ATOM 745 C CA . GLU A 1 102 ? -16.546 17.196 15.782 1.00 56.69 102 GLU A CA 1
ATOM 746 C C . GLU A 1 102 ? -15.072 17.650 15.926 1.00 56.69 102 GLU A C 1
ATOM 748 O O . GLU A 1 102 ? -14.496 17.534 17.003 1.00 56.69 102 GLU A O 1
ATOM 753 N N . ASN A 1 103 ? -14.456 18.195 14.868 1.00 51.81 103 ASN A N 1
ATOM 754 C CA . ASN A 1 103 ? -13.094 18.747 14.881 1.00 51.81 103 ASN A CA 1
ATOM 755 C C . ASN A 1 103 ? -13.037 20.284 14.741 1.00 51.81 103 ASN A C 1
ATOM 757 O O . ASN A 1 103 ? -11.965 20.876 14.836 1.00 51.81 103 ASN A O 1
ATOM 761 N N . CYS A 1 104 ? -14.176 20.946 14.527 1.00 48.19 104 CYS A N 1
ATOM 762 C CA . CYS A 1 104 ? -14.304 22.396 14.627 1.00 48.19 104 CYS A CA 1
ATOM 763 C C . CYS A 1 104 ? -15.357 22.661 15.696 1.00 48.19 104 CYS A C 1
ATOM 765 O O . CYS A 1 104 ? -16.530 22.842 15.381 1.00 48.19 104 CYS A O 1
ATOM 767 N N . GLY A 1 105 ? -14.927 22.626 16.958 1.00 37.69 105 GLY A N 1
ATOM 768 C CA . GLY A 1 105 ? -15.738 22.986 18.116 1.00 37.69 105 GLY A CA 1
ATOM 769 C C . GLY A 1 105 ? -16.133 24.461 18.105 1.00 37.69 105 GLY A C 1
ATOM 770 O O . GLY A 1 105 ? -15.692 25.215 18.961 1.00 37.69 105 GLY A O 1
ATOM 771 N N . ASN A 1 106 ? -16.965 24.872 17.150 1.00 40.50 106 ASN A N 1
ATOM 772 C CA . ASN A 1 106 ? -17.746 26.090 17.277 1.00 40.50 106 ASN A CA 1
ATOM 773 C C . ASN A 1 106 ? -19.062 25.701 17.944 1.00 40.50 106 ASN A C 1
ATOM 775 O O . ASN A 1 106 ? -20.062 25.402 17.291 1.00 40.50 106 ASN A O 1
ATOM 779 N N . GLY A 1 107 ? -18.995 25.628 19.274 1.00 35.84 107 GLY A N 1
ATOM 780 C CA . GLY A 1 107 ? -20.171 25.720 20.113 1.00 35.84 107 GLY A CA 1
ATOM 781 C C . GLY A 1 107 ? -20.816 27.073 19.853 1.00 35.84 107 GLY A C 1
ATOM 782 O O . GLY A 1 107 ? -20.223 28.115 20.115 1.00 35.84 107 GLY A O 1
ATOM 783 N N . GLU A 1 108 ? -22.026 27.059 19.306 1.00 40.66 108 GLU A N 1
ATOM 784 C CA . GLU A 1 108 ? -22.944 28.172 19.503 1.00 40.66 108 GLU A CA 1
ATOM 785 C C . GLU A 1 108 ? -23.295 28.167 20.996 1.00 40.66 108 GLU A C 1
ATOM 787 O O . GLU A 1 108 ? -24.221 27.487 21.443 1.00 40.66 108 GLU A O 1
ATOM 792 N N . ASP A 1 109 ? -22.463 28.860 21.776 1.00 43.88 109 ASP A N 1
ATOM 793 C CA . ASP A 1 109 ? -22.716 29.205 23.163 1.00 43.88 109 ASP A CA 1
ATOM 794 C C . ASP A 1 109 ? -24.049 29.948 23.244 1.00 43.88 109 ASP A C 1
ATOM 796 O O . ASP A 1 109 ? -24.196 31.106 22.842 1.00 43.88 109 ASP A O 1
ATOM 800 N N . GLY A 1 110 ? -25.045 29.250 23.781 1.00 37.19 110 GLY A N 1
ATOM 801 C CA . GLY A 1 110 ? -26.256 29.868 24.271 1.00 37.19 110 GLY A CA 1
ATOM 802 C C . GLY A 1 110 ? -25.918 30.793 25.434 1.00 37.19 110 GLY A C 1
ATOM 803 O O . GLY A 1 110 ? -25.757 30.339 26.564 1.00 37.19 110 GLY A O 1
ATOM 804 N N . VAL A 1 111 ? -25.906 32.099 25.183 1.00 43.56 111 VAL A N 1
ATOM 805 C CA . VAL A 1 111 ? -26.091 33.087 26.246 1.00 43.56 111 VAL A CA 1
ATOM 806 C C . VAL A 1 111 ? -27.593 33.220 26.497 1.00 43.56 111 VAL A C 1
ATOM 808 O O . VAL A 1 111 ? -28.324 33.896 25.776 1.00 43.56 111 VAL A O 1
ATOM 811 N N . LYS A 1 112 ? -28.057 32.500 27.522 1.00 37.97 112 LYS A N 1
ATOM 812 C CA . LYS A 1 112 ? -29.330 32.732 28.212 1.00 37.97 112 LYS A CA 1
ATOM 813 C C . LYS A 1 112 ? -29.228 34.000 29.071 1.00 37.97 112 LYS A C 1
ATOM 815 O O . LYS A 1 112 ? -28.316 34.080 29.881 1.00 37.97 112 LYS A O 1
ATOM 820 N N . GLY A 1 113 ? -30.245 34.861 28.978 1.00 36.72 113 GLY A N 1
ATOM 821 C CA . GLY A 1 113 ? -30.776 35.695 30.070 1.00 36.72 113 GLY A CA 1
ATOM 822 C C . GLY A 1 113 ? -29.920 36.880 30.528 1.00 36.72 113 GLY A C 1
ATOM 823 O O . GLY A 1 113 ? -28.910 36.687 31.192 1.00 36.72 113 GLY A O 1
ATOM 824 N N . VAL A 1 114 ? -30.346 38.109 30.223 1.00 42.34 114 VAL A N 1
ATOM 825 C CA . VAL A 1 114 ? -31.267 38.974 30.998 1.00 42.34 114 VAL A CA 1
ATOM 826 C C . VAL A 1 114 ? -31.948 39.910 30.001 1.00 42.34 114 VAL A C 1
ATOM 828 O O . VAL A 1 114 ? -31.275 40.282 29.015 1.00 42.34 114 VAL A O 1
#

Secondary structure (DSSP, 8-state):
---PPPEEEEE-TT--EEEEEESS-GGG--TTTTT--TT-EEE-TT--EEPPSSTT----EEEE-TT-GGG-EEESS-HHHHHHHHHHHHH-TT--S----TTS----------

Sequence (114 aa):
MTLTKPTLICSDASSQTFALVFDTPHDTLDLSAMGLKRGCTVVIPHARRTPPDDEGKKQGFVKIAKGREADVRVIPGALERVTLLAARLKGGQAGEGKGGCENCGNGEDGVKGV

pLDDT: mean 79.53, std 20.02, range [35.84, 96.75]

Radius of gyration: 19.99 Å; chains: 1; bounding box: 53×58×46 Å